Protein AF-A0A2M8NFB1-F1 (afdb_monomer)

Foldseek 3Di:
DFACQDLQRRGGPDDDDDDDLLVVLCVQLVVVVVPDDPPFALEKEKEKAFQAAEDQVSQVVSVVNNVVVSVVVSHHYDPYYYYHDDHSHNDGDIHMDIGGDDPVNVVVVPDADDDPRDGDDD

Mean predicted aligned error: 3.1 Å

pLDDT: mean 95.35, std 5.23, range [56.84, 98.81]

Secondary structure (DSSP, 8-state):
-EES--TT-PPPSEE-PPPPHHHHHHHHHHHHHHT--TT--SEEEEEEEE-BSS-HHHHHHHHHHHHHHHHHTT-EE-S-EEE-SS--TTB--EEEEEEE--HHHHHHHTS--EETTEE---

Structure (mmCIF, N/CA/C/O backbone):
data_AF-A0A2M8NFB1-F1
#
_entry.id   AF-A0A2M8NFB1-F1
#
loop_
_atom_site.group_PDB
_atom_site.id
_atom_site.type_symbol
_atom_site.label_atom_id
_atom_site.label_alt_id
_atom_site.label_comp_id
_atom_site.label_asym_id
_atom_site.label_entity_id
_atom_site.label_seq_id
_atom_site.pdbx_PDB_ins_code
_atom_site.Cartn_x
_atom_site.Cartn_y
_atom_site.Cartn_z
_atom_site.occupancy
_atom_site.B_iso_or_equiv
_atom_site.auth_seq_id
_atom_site.auth_comp_id
_atom_site.auth_asym_id
_atom_site.auth_atom_id
_atom_site.pdbx_PDB_model_num
ATOM 1 N N . MET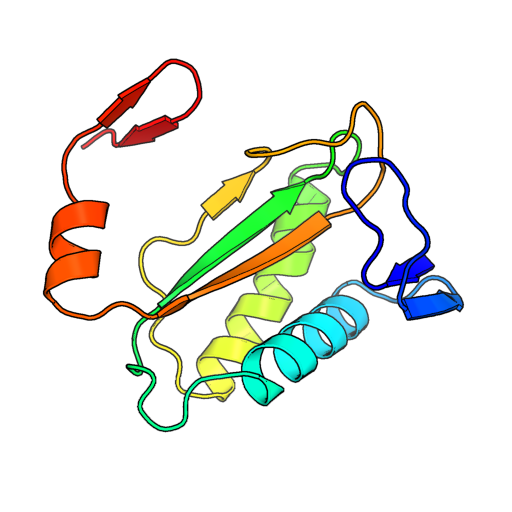 A 1 1 ? -6.140 9.610 14.374 1.00 91.25 1 MET A N 1
ATOM 2 C CA . MET A 1 1 ? -5.638 9.335 13.014 1.00 91.25 1 MET A CA 1
ATOM 3 C C . MET A 1 1 ? -6.459 10.115 11.998 1.00 91.25 1 MET A C 1
ATOM 5 O O . MET A 1 1 ? -7.574 10.515 12.316 1.00 91.25 1 MET A O 1
ATOM 9 N N . GLU A 1 2 ? -5.930 10.314 10.796 1.00 93.62 2 GLU A N 1
ATOM 10 C CA . GLU A 1 2 ? -6.622 11.010 9.707 1.00 93.62 2 GLU A CA 1
ATOM 11 C C . GLU A 1 2 ? -6.605 10.124 8.456 1.00 93.62 2 GLU A C 1
ATOM 13 O O . GLU A 1 2 ? -5.553 9.625 8.057 1.00 93.62 2 GLU A O 1
ATOM 18 N N . LEU A 1 3 ? -7.784 9.852 7.896 1.00 93.62 3 LEU A N 1
ATOM 19 C CA . LEU A 1 3 ? -7.980 8.953 6.762 1.00 93.62 3 LEU A CA 1
ATOM 20 C C . LEU A 1 3 ? -8.049 9.752 5.463 1.00 93.62 3 LEU A C 1
ATOM 22 O O . LEU A 1 3 ? -8.808 10.713 5.361 1.00 93.62 3 LEU A O 1
ATOM 26 N N . GLY A 1 4 ? -7.323 9.301 4.440 1.00 91.38 4 GLY A N 1
ATOM 27 C CA . GLY A 1 4 ? -7.352 9.929 3.116 1.00 91.38 4 GLY A CA 1
ATOM 28 C C . GLY A 1 4 ? -6.624 11.271 3.055 1.00 91.38 4 GLY A C 1
ATOM 29 O O . GLY A 1 4 ? -6.934 12.077 2.186 1.00 91.38 4 GLY A O 1
ATOM 30 N N . MET A 1 5 ? -5.693 11.515 3.982 1.00 92.50 5 MET A N 1
ATOM 31 C CA . MET A 1 5 ? -4.803 12.676 3.952 1.00 92.50 5 MET A CA 1
ATOM 32 C C . MET A 1 5 ? -3.954 12.665 2.674 1.00 92.50 5 MET A C 1
ATOM 34 O O . MET A 1 5 ? -3.450 11.614 2.264 1.00 92.50 5 MET A O 1
ATOM 38 N N . GLY A 1 6 ? -3.790 13.834 2.055 1.00 88.94 6 GLY A N 1
ATOM 39 C CA . GLY A 1 6 ? -2.932 13.999 0.884 1.00 88.94 6 GLY A CA 1
ATOM 40 C C . GLY A 1 6 ? -1.438 13.995 1.232 1.00 88.94 6 GLY A C 1
ATOM 41 O O . GLY A 1 6 ? -1.033 14.206 2.377 1.00 88.94 6 GLY A O 1
ATOM 42 N N . ILE A 1 7 ? -0.590 13.761 0.226 1.00 89.62 7 ILE A N 1
ATOM 43 C CA . ILE A 1 7 ? 0.870 13.652 0.404 1.00 89.62 7 ILE A CA 1
ATOM 44 C C . ILE A 1 7 ? 1.546 14.990 0.757 1.00 89.62 7 ILE A C 1
ATOM 46 O O . ILE A 1 7 ? 2.714 14.998 1.125 1.00 89.62 7 ILE A O 1
ATOM 50 N N . HIS A 1 8 ? 0.845 16.123 0.674 1.00 90.75 8 HIS A N 1
ATOM 51 C CA . HIS A 1 8 ? 1.343 17.419 1.144 1.00 90.75 8 HIS A CA 1
ATOM 52 C C . HIS A 1 8 ? 0.667 17.867 2.447 1.00 90.75 8 HIS A C 1
ATOM 54 O O . HIS A 1 8 ? 0.778 19.032 2.832 1.0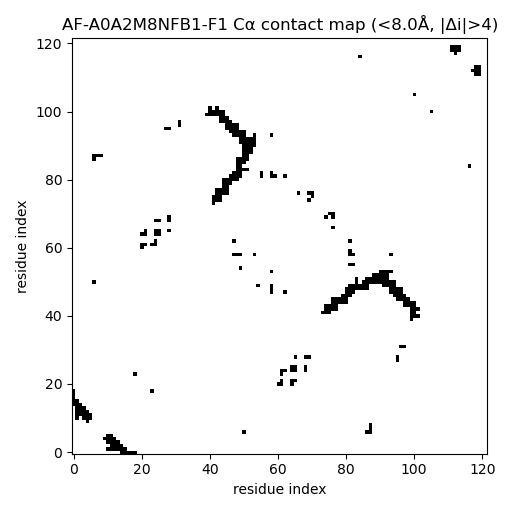0 90.75 8 HIS A O 1
ATOM 60 N N . GLY A 1 9 ? -0.027 16.955 3.137 1.00 79.62 9 GLY A N 1
ATOM 61 C CA . GLY A 1 9 ? -0.776 17.258 4.354 1.00 79.62 9 GLY A CA 1
ATOM 62 C C . GLY A 1 9 ? -2.124 17.923 4.083 1.00 79.62 9 GLY A C 1
ATOM 63 O O . GLY A 1 9 ? -2.651 18.616 4.953 1.00 79.62 9 GLY A O 1
ATOM 64 N N . GLU A 1 10 ? -2.681 17.752 2.880 1.00 90.62 10 GLU A N 1
ATOM 65 C CA . GLU A 1 10 ? -4.061 18.136 2.605 1.00 90.62 10 GLU A CA 1
ATOM 66 C C . GLU A 1 10 ? -5.016 17.372 3.540 1.00 90.62 10 GLU A C 1
ATOM 68 O O . GLU A 1 10 ? -4.792 16.177 3.770 1.00 90.62 10 GLU A O 1
ATOM 73 N N . PRO A 1 11 ? -6.080 18.020 4.054 1.00 89.50 11 PRO A N 1
ATOM 74 C CA . PRO A 1 11 ? -7.005 17.382 4.981 1.00 89.50 11 PRO A CA 1
ATOM 75 C C . PRO A 1 11 ? -7.577 16.080 4.429 1.00 89.50 11 PRO A C 1
ATOM 77 O O . PRO A 1 11 ? -7.975 16.001 3.264 1.00 89.50 11 PRO A O 1
ATOM 80 N N . GLY A 1 12 ? -7.645 15.077 5.295 1.00 90.75 12 GLY A N 1
ATOM 81 C CA . GLY A 1 12 ? -8.305 13.819 5.012 1.00 90.75 12 GLY A CA 1
ATOM 82 C C . GLY A 1 12 ? -9.822 13.953 4.921 1.00 90.75 12 GLY A C 1
ATOM 83 O O . GLY A 1 12 ? -10.424 14.981 5.232 1.00 90.75 12 GLY A O 1
ATOM 84 N N . ILE A 1 13 ? -10.460 12.861 4.514 1.00 92.69 13 ILE A N 1
ATOM 85 C CA . ILE A 1 13 ? -11.922 12.760 4.437 1.00 92.69 13 ILE A CA 1
ATOM 86 C C . ILE A 1 13 ? -12.562 12.488 5.803 1.00 92.69 13 ILE A C 1
ATOM 88 O O . ILE A 1 13 ? -13.762 12.692 5.971 1.00 92.69 13 ILE A O 1
ATOM 92 N N . GLU A 1 14 ? -11.776 12.007 6.770 1.00 92.50 14 GLU A N 1
ATOM 93 C CA . GLU A 1 14 ? -12.249 11.643 8.103 1.00 92.50 14 GLU A CA 1
ATOM 94 C C . GLU A 1 14 ? -11.121 11.758 9.137 1.00 92.50 14 GLU A C 1
ATOM 96 O O . GLU A 1 14 ? -9.982 11.358 8.888 1.00 92.50 14 GLU A O 1
ATOM 101 N N . THR A 1 15 ? -11.448 12.268 10.325 1.00 93.56 15 THR A N 1
ATOM 102 C CA . THR A 1 15 ? -10.565 12.282 11.498 1.00 93.56 15 THR A CA 1
ATOM 103 C C . THR A 1 15 ? -11.193 11.438 12.600 1.00 93.56 15 THR A C 1
ATOM 105 O O . THR A 1 15 ? -12.382 11.575 12.882 1.00 93.56 15 THR A O 1
ATOM 108 N N . GLY A 1 16 ? -10.395 10.600 13.259 1.00 91.62 16 GLY A N 1
ATOM 109 C CA . GLY A 1 16 ? -10.867 9.734 14.339 1.00 91.62 16 GLY A CA 1
ATOM 110 C C . GLY A 1 16 ? -9.785 9.396 15.357 1.00 91.62 16 GLY A C 1
ATOM 111 O O . GLY A 1 16 ? -8.641 9.849 15.252 1.00 91.62 16 GLY A O 1
ATOM 112 N N . ASP A 1 17 ? -10.139 8.576 16.342 1.00 95.06 17 ASP A N 1
ATOM 113 C CA . ASP A 1 17 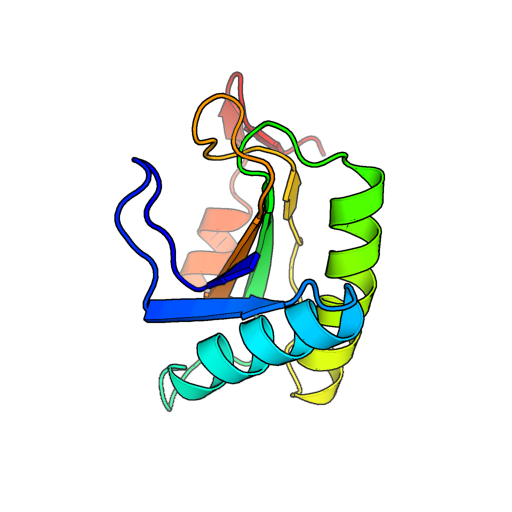? -9.197 8.059 17.336 1.00 95.06 17 ASP A CA 1
ATOM 114 C C . ASP A 1 17 ? -8.158 7.120 16.703 1.00 95.06 17 ASP A C 1
ATOM 116 O O . ASP A 1 17 ? -8.251 6.734 15.536 1.00 95.06 17 ASP A O 1
ATOM 120 N N . MET A 1 18 ? -7.105 6.783 17.450 1.00 93.62 18 MET A N 1
ATOM 121 C CA . MET A 1 18 ? -6.127 5.804 16.979 1.00 93.62 18 MET A CA 1
ATOM 122 C C . MET A 1 18 ? -6.755 4.407 16.965 1.00 93.62 18 MET A C 1
ATOM 124 O O . MET A 1 18 ? -7.200 3.920 18.001 1.00 93.62 18 MET A O 1
ATOM 128 N N . ALA A 1 19 ? -6.751 3.762 15.802 1.00 94.81 19 ALA A N 1
ATOM 129 C CA . ALA A 1 19 ? -7.253 2.406 15.625 1.00 94.81 19 ALA A CA 1
ATOM 130 C C . ALA A 1 19 ? -6.111 1.375 15.628 1.00 94.81 19 ALA A C 1
ATOM 132 O O . ALA A 1 19 ? -4.942 1.701 15.409 1.00 94.81 19 ALA A O 1
ATOM 133 N N . SER A 1 20 ? -6.443 0.109 15.866 1.00 97.81 20 SER A N 1
ATOM 134 C CA . SER A 1 20 ? -5.497 -0.996 15.707 1.00 97.81 20 SER A CA 1
ATOM 135 C C . SER A 1 20 ? -5.130 -1.215 14.235 1.00 97.81 20 SER A C 1
ATOM 137 O O . SER A 1 20 ? -5.889 -0.875 13.326 1.00 97.81 20 SER A O 1
ATOM 139 N N . ALA A 1 21 ? -3.990 -1.863 13.975 1.00 97.06 21 ALA A N 1
ATOM 140 C CA . ALA A 1 21 ? -3.576 -2.199 12.610 1.00 97.06 21 ALA A CA 1
ATOM 141 C C . ALA A 1 21 ? -4.633 -3.029 11.853 1.00 97.06 21 ALA A C 1
ATOM 143 O O . ALA A 1 21 ? -4.833 -2.823 10.660 1.00 97.06 21 ALA A O 1
ATOM 144 N N . SER A 1 22 ? -5.347 -3.928 12.539 1.00 98.25 22 SER A N 1
ATOM 145 C CA . SER A 1 22 ? -6.416 -4.738 11.939 1.00 98.25 22 SER A CA 1
ATOM 146 C C . SER A 1 22 ? -7.633 -3.901 11.536 1.00 98.25 22 SER A C 1
ATOM 148 O O . SER A 1 22 ? -8.217 -4.132 10.479 1.00 98.25 22 SER A O 1
ATOM 150 N N . GLU A 1 23 ? -8.015 -2.925 12.362 1.00 98.12 23 GLU A N 1
ATOM 151 C CA . GLU A 1 23 ? -9.117 -2.001 12.066 1.00 98.12 23 GLU A CA 1
ATOM 152 C C . GLU A 1 23 ? -8.749 -1.060 10.916 1.00 98.12 23 GLU A C 1
ATOM 154 O O . GLU A 1 23 ? -9.551 -0.873 10.002 1.00 98.12 23 GLU A O 1
ATOM 159 N N . ILE A 1 24 ? -7.513 -0.547 10.902 1.00 97.69 24 ILE A N 1
ATOM 160 C CA . ILE A 1 24 ? -6.987 0.263 9.795 1.00 97.69 24 ILE A CA 1
ATOM 161 C C . ILE A 1 24 ? -6.954 -0.559 8.504 1.00 97.69 24 ILE A C 1
ATOM 163 O O . ILE A 1 24 ? -7.428 -0.092 7.472 1.00 97.69 24 ILE A O 1
ATOM 167 N N . ALA A 1 25 ? -6.459 -1.800 8.545 1.00 98.50 25 ALA A N 1
ATOM 168 C CA . ALA A 1 25 ? -6.450 -2.686 7.383 1.00 98.50 25 ALA A CA 1
ATOM 169 C C . ALA A 1 25 ? -7.859 -2.912 6.831 1.00 98.50 25 ALA A C 1
ATOM 171 O O . ALA A 1 25 ? -8.058 -2.819 5.623 1.00 98.50 25 ALA A O 1
ATOM 172 N N . LYS A 1 26 ? -8.838 -3.170 7.708 1.00 98.38 26 LYS A N 1
ATOM 173 C CA . LYS A 1 26 ? -10.237 -3.330 7.305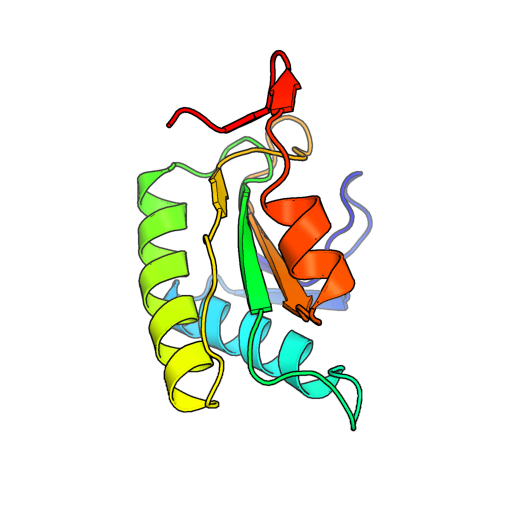 1.00 98.38 26 LYS A CA 1
ATOM 174 C C . LYS A 1 26 ? -10.771 -2.072 6.629 1.00 98.38 26 LYS A C 1
ATOM 176 O O . LYS A 1 26 ? -11.331 -2.171 5.545 1.00 98.38 26 LYS A O 1
ATOM 181 N N . LEU A 1 27 ? -10.557 -0.910 7.239 1.00 97.00 27 LEU A N 1
ATOM 182 C CA . LEU A 1 27 ? -10.989 0.374 6.696 1.00 97.00 27 LEU A CA 1
ATOM 183 C C . LEU A 1 27 ? -10.404 0.631 5.298 1.00 97.00 27 LEU A C 1
ATOM 185 O O . LEU A 1 27 ? -11.139 0.998 4.384 1.00 97.00 27 LEU A O 1
ATOM 189 N N . LEU A 1 28 ? -9.099 0.404 5.123 1.00 97.56 28 LEU A N 1
ATOM 190 C CA . LEU A 1 28 ? -8.412 0.596 3.845 1.00 97.56 28 LEU A CA 1
ATOM 191 C C . LEU A 1 28 ? -8.891 -0.400 2.780 1.00 97.56 28 LEU A C 1
ATOM 193 O O . LEU A 1 28 ? -9.214 0.009 1.666 1.00 97.56 28 LEU A O 1
ATOM 197 N N . VAL A 1 29 ? -8.965 -1.692 3.114 1.00 98.44 29 VAL A N 1
ATOM 198 C CA . VAL A 1 29 ? -9.383 -2.741 2.171 1.00 98.44 29 VAL A CA 1
ATOM 199 C C . VAL A 1 29 ? -10.840 -2.560 1.759 1.00 98.44 29 VAL A C 1
ATOM 201 O O . VAL A 1 29 ? -11.127 -2.597 0.566 1.00 98.44 29 VAL A O 1
ATOM 204 N N . ASP A 1 30 ? -11.750 -2.306 2.704 1.00 97.88 30 ASP A N 1
ATOM 205 C CA . ASP A 1 30 ? -13.167 -2.089 2.398 1.00 97.88 30 ASP A CA 1
ATOM 206 C C . ASP A 1 30 ? -13.344 -0.911 1.423 1.00 97.88 30 ASP A C 1
ATOM 208 O O . ASP A 1 30 ? -14.097 -1.020 0.457 1.00 97.88 30 ASP A O 1
ATOM 212 N N . LYS A 1 31 ? -12.626 0.202 1.640 1.00 96.25 31 LYS A N 1
ATOM 213 C CA . LYS A 1 31 ? -12.689 1.380 0.761 1.00 96.25 31 LYS A CA 1
ATOM 214 C C . LYS A 1 31 ? -12.165 1.084 -0.639 1.00 96.25 31 LYS A C 1
ATOM 216 O O .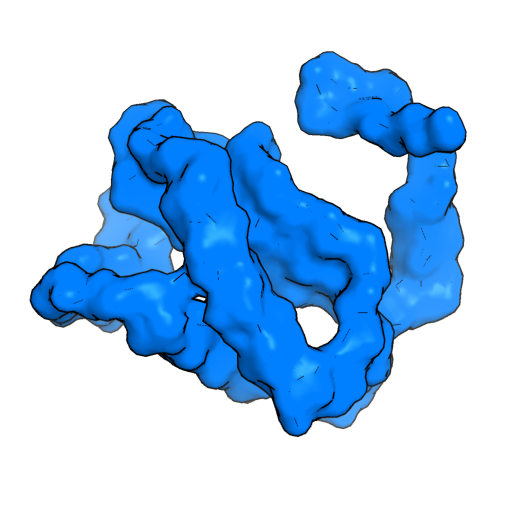 LYS A 1 31 ? -12.867 1.368 -1.605 1.00 96.25 31 LYS A O 1
ATOM 221 N N . VAL A 1 32 ? -10.981 0.483 -0.753 1.00 96.25 32 VAL A N 1
ATOM 222 C CA . VAL A 1 32 ? -10.383 0.165 -2.059 1.00 96.25 32 VAL A CA 1
ATOM 223 C C . VAL A 1 32 ? -11.235 -0.839 -2.836 1.00 96.25 32 VAL A C 1
ATOM 225 O O . VAL A 1 32 ? -11.465 -0.649 -4.025 1.00 96.25 32 VAL A O 1
ATOM 228 N N . LEU A 1 33 ? -11.755 -1.880 -2.179 1.00 96.88 33 LEU A N 1
ATOM 229 C CA . LEU A 1 33 ? -12.610 -2.866 -2.844 1.00 96.88 33 LEU A CA 1
ATOM 230 C C . LEU A 1 33 ? -13.982 -2.295 -3.223 1.00 96.88 33 LEU A C 1
ATOM 232 O O . LEU A 1 33 ? -14.553 -2.719 -4.222 1.00 96.88 33 LEU A O 1
ATOM 236 N N . SER A 1 34 ? -14.508 -1.328 -2.463 1.00 96.62 34 SER A N 1
ATOM 237 C CA . SER A 1 34 ? -15.772 -0.664 -2.813 1.00 96.62 34 SER A CA 1
ATOM 238 C C . SER A 1 34 ? -15.689 0.199 -4.076 1.00 96.62 34 SER A C 1
ATOM 240 O O . SER A 1 34 ? -16.719 0.449 -4.695 1.00 96.62 34 SER A O 1
ATOM 242 N N . ASP A 1 35 ? -14.480 0.621 -4.457 1.00 95.44 35 ASP A N 1
ATOM 243 C CA . ASP A 1 35 ? -14.190 1.417 -5.658 1.00 95.44 35 ASP A CA 1
ATOM 244 C C . ASP A 1 35 ? -13.596 0.564 -6.799 1.00 95.44 35 ASP A C 1
ATOM 246 O O . ASP A 1 35 ? -13.141 1.079 -7.818 1.00 95.44 35 ASP A O 1
ATOM 250 N N . ALA A 1 36 ? -13.570 -0.764 -6.637 1.00 95.69 36 ALA A N 1
ATOM 251 C CA . ALA A 1 36 ? -13.026 -1.660 -7.647 1.00 95.69 36 ALA A CA 1
ATOM 252 C C . ALA A 1 36 ? -13.875 -1.631 -8.938 1.00 95.69 36 ALA A C 1
ATOM 254 O O . ALA A 1 36 ? -15.109 -1.665 -8.863 1.00 95.69 36 ALA A O 1
ATOM 255 N N . PRO A 1 37 ? -13.245 -1.640 -10.130 1.00 93.25 37 PRO A N 1
ATOM 256 C CA . PRO A 1 37 ? -13.957 -1.841 -11.387 1.00 93.25 37 PRO A CA 1
ATOM 257 C C . PRO A 1 37 ? -14.770 -3.139 -11.369 1.00 93.25 37 PRO A C 1
ATOM 259 O O . PRO A 1 37 ? -14.327 -4.158 -10.839 1.00 93.25 37 PRO A O 1
ATOM 262 N N . SER A 1 38 ? -15.951 -3.130 -11.990 1.00 92.25 38 SER A N 1
ATOM 263 C CA . SER A 1 38 ? -16.833 -4.308 -12.030 1.00 92.25 38 SER A CA 1
ATOM 264 C C . SER A 1 38 ? -16.222 -5.516 -12.748 1.00 92.25 38 SER A C 1
ATOM 266 O O . SER A 1 38 ? -16.650 -6.645 -12.529 1.00 92.25 38 SER A O 1
ATOM 268 N N . ASP A 1 39 ? -15.257 -5.268 -13.629 1.00 93.69 39 ASP A N 1
ATOM 269 C CA . ASP A 1 39 ? -14.521 -6.237 -14.439 1.00 93.69 39 ASP A CA 1
ATOM 270 C C . ASP A 1 39 ? -13.066 -6.416 -13.974 1.00 93.69 39 ASP A C 1
ATOM 272 O O . ASP A 1 39 ? -12.244 -6.959 -14.712 1.00 93.69 39 ASP A O 1
ATOM 276 N N . ALA A 1 40 ? -12.742 -5.981 -12.751 1.00 93.81 40 ALA A N 1
ATOM 277 C CA . ALA A 1 40 ? -11.407 -6.125 -12.190 1.00 93.81 40 ALA A CA 1
ATOM 278 C C . ALA A 1 40 ? -10.939 -7.599 -12.202 1.00 93.81 40 ALA A C 1
ATOM 280 O O . ALA A 1 40 ? -11.652 -8.481 -11.706 1.00 93.81 40 ALA A O 1
ATOM 281 N N . PRO A 1 41 ? -9.734 -7.890 -12.731 1.00 95.38 41 PRO A N 1
ATOM 282 C CA . PRO A 1 41 ? -9.104 -9.198 -12.600 1.00 95.38 41 PRO A CA 1
ATOM 283 C C . PRO A 1 41 ? -9.015 -9.662 -11.143 1.00 95.38 41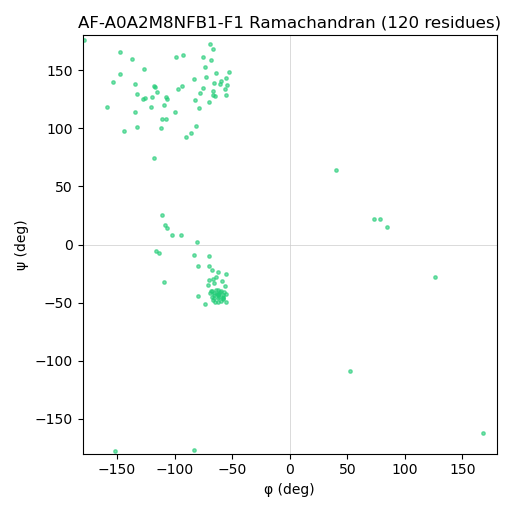 PRO A C 1
ATOM 285 O O . PRO A 1 41 ? -8.800 -8.868 -10.233 1.00 95.38 41 PRO A O 1
ATOM 288 N N . SER A 1 42 ? -9.078 -10.975 -10.914 1.00 95.38 42 SER A N 1
ATOM 289 C CA . SER A 1 42 ? -8.891 -11.531 -9.567 1.00 95.38 42 SER A CA 1
ATOM 290 C C . SER A 1 42 ? -7.448 -11.420 -9.068 1.00 95.38 42 SER A C 1
ATOM 292 O O . SER A 1 42 ? -7.213 -11.552 -7.873 1.00 95.38 42 SER A O 1
ATOM 294 N N . ARG A 1 43 ? -6.472 -11.210 -9.961 1.00 98.00 43 ARG A N 1
ATOM 295 C CA . ARG A 1 43 ? -5.059 -11.033 -9.608 1.00 98.00 43 ARG A CA 1
ATOM 296 C C . ARG A 1 43 ? -4.726 -9.553 -9.452 1.00 98.00 43 ARG A C 1
ATOM 298 O O . ARG A 1 43 ? -5.095 -8.746 -10.301 1.00 98.00 43 ARG A O 1
ATOM 305 N N . ALA A 1 44 ? -3.980 -9.203 -8.407 1.00 98.25 44 ALA A N 1
ATOM 306 C CA . ALA A 1 44 ? -3.538 -7.831 -8.176 1.00 98.25 44 ALA A CA 1
ATOM 307 C C . ALA A 1 44 ? -2.169 -7.760 -7.491 1.00 98.25 44 ALA A C 1
ATOM 309 O O . ALA A 1 44 ? -1.867 -8.583 -6.627 1.00 98.25 44 ALA A O 1
ATOM 310 N N . SER A 1 45 ? -1.371 -6.738 -7.816 1.00 97.88 45 SER A N 1
ATOM 311 C CA . SER A 1 45 ? -0.262 -6.325 -6.948 1.00 97.88 45 SER A CA 1
ATOM 312 C C . SER A 1 45 ? -0.769 -5.409 -5.845 1.00 97.88 45 SER A C 1
ATOM 314 O O . SER A 1 45 ? -1.663 -4.587 -6.051 1.00 97.88 45 SER A O 1
ATOM 316 N N . VAL A 1 46 ? -0.199 -5.572 -4.655 1.00 98.31 46 VAL A N 1
ATOM 317 C CA . VAL A 1 46 ? -0.607 -4.864 -3.443 1.00 98.31 46 VAL A CA 1
ATOM 318 C C . VAL A 1 46 ? 0.607 -4.174 -2.853 1.00 98.31 46 VAL A C 1
ATOM 320 O O . VAL A 1 46 ? 1.610 -4.829 -2.571 1.00 98.31 46 VAL A O 1
ATOM 323 N N . MET A 1 47 ? 0.501 -2.869 -2.622 1.00 98.50 47 MET A N 1
ATOM 324 C CA . MET A 1 47 ? 1.569 -2.073 -2.033 1.00 98.50 47 MET A CA 1
ATOM 325 C C . MET A 1 47 ? 1.119 -1.428 -0.724 1.00 98.50 47 MET A C 1
ATOM 327 O O . MET A 1 47 ? 0.109 -0.725 -0.689 1.00 98.50 47 MET A O 1
ATOM 331 N N . ILE A 1 48 ? 1.902 -1.641 0.332 1.00 98.62 48 ILE A N 1
ATOM 332 C CA . ILE A 1 48 ? 1.889 -0.825 1.545 1.00 98.62 48 ILE A CA 1
ATOM 333 C C . ILE A 1 48 ? 3.059 0.146 1.458 1.00 98.62 48 ILE A C 1
ATOM 335 O O . ILE A 1 48 ? 4.220 -0.266 1.464 1.00 98.62 48 ILE A O 1
ATOM 339 N N . ASN A 1 49 ? 2.736 1.430 1.367 1.00 98.19 49 ASN A N 1
ATOM 340 C CA . ASN A 1 49 ? 3.712 2.502 1.264 1.00 98.19 49 ASN A CA 1
ATOM 341 C C . ASN A 1 49 ? 3.749 3.324 2.558 1.00 98.19 49 ASN A C 1
ATOM 343 O O . ASN A 1 49 ? 2.739 3.916 2.932 1.00 98.19 49 ASN A O 1
ATOM 347 N N . GLY A 1 50 ? 4.898 3.388 3.223 1.00 97.94 50 GLY A N 1
ATOM 348 C CA . GLY A 1 50 ? 5.138 4.283 4.352 1.00 97.94 50 GLY A CA 1
ATOM 349 C C . GLY A 1 50 ? 5.280 5.738 3.908 1.00 97.94 50 GLY A C 1
ATOM 350 O O . GLY A 1 50 ? 5.844 6.029 2.856 1.00 97.94 50 GLY A O 1
ATOM 351 N N . LEU A 1 51 ? 4.784 6.669 4.727 1.00 97.44 51 LEU A N 1
ATOM 352 C CA . LEU A 1 51 ? 4.821 8.109 4.440 1.00 97.44 51 LEU A CA 1
ATOM 353 C C . LEU A 1 51 ? 6.039 8.825 5.059 1.00 97.44 51 LEU A C 1
ATOM 355 O O . LEU A 1 51 ? 6.137 10.047 4.960 1.00 97.44 51 LEU A O 1
ATOM 359 N N . GLY A 1 52 ? 6.993 8.071 5.619 1.00 96.94 52 GLY A N 1
ATOM 360 C CA . GLY A 1 52 ? 8.337 8.540 5.981 1.00 96.94 52 GLY A CA 1
ATOM 361 C C . GLY A 1 52 ? 8.768 8.291 7.430 1.00 96.94 52 GLY A C 1
ATOM 362 O O . GLY A 1 52 ? 9.959 8.175 7.702 1.00 96.94 52 GLY A O 1
ATOM 363 N N . ALA A 1 53 ? 7.836 8.215 8.389 1.00 97.50 53 ALA A N 1
ATOM 364 C CA . ALA A 1 53 ? 8.177 7.969 9.802 1.00 97.50 53 ALA A CA 1
ATOM 365 C C . ALA A 1 53 ? 7.641 6.647 10.379 1.00 97.50 53 ALA A C 1
ATOM 367 O O . ALA A 1 53 ? 7.980 6.304 11.515 1.00 97.50 53 ALA A O 1
ATOM 368 N N . THR A 1 54 ? 6.843 5.895 9.618 1.00 97.62 54 THR A N 1
ATOM 369 C CA . THR A 1 54 ? 6.306 4.585 10.024 1.00 97.62 54 THR A CA 1
ATOM 370 C C . THR A 1 54 ? 7.366 3.496 9.889 1.00 97.62 54 THR A C 1
ATOM 372 O O . THR A 1 54 ? 8.009 3.384 8.848 1.00 97.62 54 THR A O 1
ATOM 375 N N . LYS A 1 55 ? 7.564 2.676 10.929 1.00 97.50 55 LYS A N 1
ATOM 376 C CA . LYS A 1 55 ? 8.593 1.627 10.903 1.00 97.50 55 LYS A CA 1
ATOM 377 C C . LYS A 1 55 ? 8.197 0.449 10.018 1.00 97.50 55 LYS A C 1
ATOM 379 O O . LYS A 1 55 ? 7.017 0.134 9.862 1.00 97.50 55 LYS A O 1
ATOM 384 N N . TYR A 1 56 ? 9.201 -0.240 9.474 1.00 95.88 56 TYR A N 1
ATOM 385 C CA . TYR A 1 56 ? 8.998 -1.419 8.629 1.00 95.88 56 TYR A CA 1
ATOM 386 C C . TYR A 1 56 ? 8.169 -2.490 9.342 1.00 95.88 56 TYR A C 1
ATOM 388 O O . TYR A 1 56 ? 7.242 -3.042 8.756 1.00 95.88 56 TYR A O 1
ATOM 396 N N . GLU A 1 57 ? 8.437 -2.737 10.622 1.00 97.81 57 GLU A N 1
ATOM 397 C CA . GLU A 1 57 ? 7.710 -3.702 11.443 1.00 97.81 57 GLU A CA 1
ATOM 398 C C . GLU A 1 57 ? 6.217 -3.358 11.541 1.00 97.81 57 GLU A C 1
ATOM 400 O O . GLU A 1 57 ? 5.373 -4.247 11.435 1.00 97.81 57 GLU A O 1
ATOM 405 N N . GLU A 1 58 ? 5.875 -2.073 11.671 1.00 98.19 58 GLU A N 1
ATOM 406 C CA . GLU A 1 58 ? 4.485 -1.605 11.693 1.00 98.19 58 GLU A CA 1
ATOM 407 C C . GLU A 1 58 ? 3.801 -1.837 10.340 1.00 98.19 58 GLU A C 1
ATOM 409 O O . GLU A 1 58 ? 2.674 -2.338 10.290 1.00 98.19 58 GLU A O 1
ATOM 414 N N . MET A 1 59 ? 4.500 -1.545 9.237 1.00 98.44 59 MET A N 1
ATOM 415 C CA . MET A 1 59 ? 3.989 -1.795 7.886 1.00 98.44 59 MET A CA 1
ATOM 416 C C . MET A 1 59 ? 3.750 -3.286 7.629 1.00 98.44 59 MET A C 1
ATOM 418 O O . MET A 1 59 ? 2.734 -3.645 7.037 1.00 98.44 59 MET A O 1
ATOM 422 N N . PHE A 1 60 ? 4.628 -4.171 8.110 1.00 98.31 60 PHE A N 1
ATOM 423 C CA . PHE A 1 60 ? 4.435 -5.619 7.986 1.00 98.31 60 PHE A CA 1
ATOM 424 C C . PHE A 1 60 ? 3.301 -6.150 8.874 1.00 98.31 60 PHE A C 1
ATOM 426 O O . PHE A 1 60 ? 2.563 -7.041 8.445 1.00 98.31 60 PHE A O 1
ATOM 433 N N . VAL A 1 61 ? 3.097 -5.589 10.073 1.00 98.44 61 VAL A N 1
ATOM 434 C CA . VAL A 1 61 ? 1.927 -5.902 10.915 1.00 98.44 61 VAL A CA 1
ATOM 435 C C . VAL A 1 61 ? 0.627 -5.512 10.204 1.00 98.44 61 VAL A C 1
ATOM 437 O O . VAL A 1 61 ? -0.318 -6.307 10.162 1.00 98.44 61 VAL A O 1
ATOM 440 N N . LEU A 1 62 ? 0.585 -4.323 9.597 1.00 98.62 62 LEU A N 1
ATOM 441 C CA . LEU A 1 62 ? -0.552 -3.882 8.792 1.00 98.62 62 LEU A CA 1
ATOM 442 C C . LEU A 1 62 ? -0.762 -4.792 7.574 1.00 98.62 62 LEU A C 1
ATOM 444 O O . LEU A 1 62 ? -1.873 -5.283 7.357 1.00 98.62 62 LEU A O 1
ATOM 448 N N . TYR A 1 63 ? 0.304 -5.069 6.815 1.00 98.75 63 TYR A N 1
ATOM 449 C CA . TYR A 1 63 ? 0.251 -5.929 5.635 1.00 98.75 63 TYR A CA 1
ATOM 450 C C . TYR A 1 63 ? -0.283 -7.324 5.968 1.00 98.75 63 TYR A C 1
ATOM 452 O O . TYR A 1 63 ? -1.114 -7.845 5.234 1.00 98.75 63 TYR A O 1
ATOM 460 N N . GLY A 1 64 ? 0.108 -7.913 7.103 1.00 98.56 64 GLY A N 1
ATOM 461 C CA . GLY A 1 64 ? -0.411 -9.214 7.532 1.00 98.56 64 GLY A CA 1
ATOM 462 C C . GLY A 1 64 ? -1.937 -9.242 7.700 1.00 98.56 64 GLY A C 1
ATOM 463 O O . GLY A 1 64 ? -2.566 -10.273 7.454 1.00 98.56 64 GLY A O 1
ATOM 464 N N . SER A 1 65 ? -2.546 -8.116 8.080 1.00 98.69 65 SER A N 1
ATOM 465 C CA . SER A 1 65 ? -4.006 -7.972 8.165 1.00 98.69 65 SER A CA 1
ATOM 466 C C . SER A 1 65 ? -4.632 -7.720 6.790 1.00 98.69 65 SER A C 1
ATOM 468 O O . SER A 1 65 ? -5.607 -8.381 6.436 1.00 98.69 65 SER A O 1
ATOM 470 N N . VAL A 1 66 ? -4.034 -6.836 5.984 1.00 98.81 66 VAL A N 1
ATOM 471 C CA . VAL A 1 66 ? -4.462 -6.553 4.600 1.00 98.81 66 VAL A CA 1
ATOM 472 C C . VAL A 1 66 ? -4.443 -7.820 3.741 1.00 98.81 66 VAL A C 1
ATOM 474 O O . VAL A 1 66 ? -5.422 -8.120 3.066 1.00 98.81 66 VAL A O 1
ATOM 477 N N . HIS A 1 67 ? -3.367 -8.603 3.817 1.00 98.75 67 HIS A N 1
ATOM 478 C CA . HIS A 1 67 ? -3.189 -9.856 3.089 1.00 98.75 67 HIS A CA 1
ATOM 479 C C . HIS A 1 67 ? -4.342 -10.833 3.347 1.00 98.75 67 HIS A C 1
ATOM 481 O O . HIS A 1 67 ? -4.950 -11.333 2.405 1.00 98.75 67 HIS A O 1
ATOM 487 N N . LYS A 1 68 ? -4.696 -11.053 4.621 1.00 98.69 68 LYS A N 1
ATOM 488 C CA . LYS A 1 68 ? -5.801 -11.947 5.004 1.00 98.69 68 LYS A CA 1
ATOM 489 C C . LYS A 1 68 ? -7.146 -11.466 4.466 1.00 98.69 68 LYS A C 1
ATOM 491 O O . LYS A 1 68 ? -7.939 -12.281 4.005 1.00 98.69 68 LYS A O 1
ATOM 496 N N . LEU A 1 69 ? -7.406 -10.161 4.538 1.00 98.75 69 LEU A N 1
ATOM 497 C CA . LEU A 1 69 ? -8.660 -9.571 4.068 1.00 98.75 69 LEU A CA 1
ATOM 498 C C . LEU A 1 69 ? -8.796 -9.668 2.544 1.00 98.75 69 LEU A C 1
ATOM 500 O O . LEU A 1 69 ? -9.843 -10.082 2.055 1.00 98.75 69 LEU A O 1
ATOM 504 N N . LEU A 1 70 ? -7.733 -9.356 1.799 1.00 98.50 70 LEU A N 1
ATOM 505 C CA . LEU A 1 70 ? -7.724 -9.456 0.338 1.00 98.50 70 LEU A CA 1
ATOM 506 C C . LEU A 1 70 ? -7.846 -10.911 -0.141 1.00 98.50 70 LEU A C 1
ATOM 508 O O . LEU A 1 70 ? -8.632 -11.187 -1.044 1.00 98.50 70 LEU A O 1
ATOM 512 N N . GLN A 1 71 ? -7.159 -11.860 0.503 1.00 98.44 71 GLN A N 1
ATOM 513 C CA . GLN A 1 71 ? -7.337 -13.286 0.204 1.00 98.44 71 GLN A CA 1
ATOM 514 C C . GLN A 1 71 ? -8.767 -13.763 0.482 1.00 98.44 71 GLN A C 1
ATOM 516 O O . GLN A 1 71 ? -9.339 -14.492 -0.325 1.00 98.44 71 GLN A O 1
ATOM 521 N N . ALA A 1 72 ? -9.368 -13.339 1.598 1.00 98.44 72 ALA A N 1
ATOM 522 C CA . ALA A 1 72 ? -10.757 -13.665 1.918 1.00 98.44 72 ALA A CA 1
ATOM 523 C C . ALA A 1 72 ? -11.753 -13.067 0.905 1.00 98.44 72 ALA A C 1
ATOM 525 O O . ALA A 1 72 ? -12.813 -13.647 0.682 1.00 98.44 72 ALA A O 1
ATOM 526 N N . ALA A 1 73 ? -11.397 -11.949 0.268 1.00 97.62 73 ALA A N 1
ATOM 527 C CA . ALA A 1 73 ? -12.144 -11.346 -0.834 1.00 97.62 73 ALA A CA 1
ATOM 528 C C . ALA A 1 73 ? -11.882 -12.012 -2.203 1.00 97.62 73 ALA A C 1
ATOM 530 O O . ALA A 1 73 ? -12.443 -11.578 -3.205 1.00 97.62 73 ALA A O 1
ATOM 531 N N . GLY A 1 74 ? -11.059 -13.067 -2.264 1.00 97.44 74 GLY A N 1
ATOM 532 C CA . GLY A 1 74 ? -10.770 -13.813 -3.493 1.00 97.44 74 GLY A CA 1
ATOM 533 C C . GLY A 1 74 ? -9.667 -13.212 -4.366 1.00 97.44 74 GLY A C 1
ATOM 534 O O . GLY A 1 74 ? -9.542 -13.608 -5.525 1.00 97.44 74 GLY A O 1
ATOM 535 N N . ILE A 1 75 ? -8.869 -12.280 -3.834 1.00 98.25 75 ILE A N 1
ATOM 536 C CA . ILE A 1 75 ? -7.774 -11.653 -4.578 1.00 98.25 75 ILE A CA 1
ATOM 537 C C . ILE A 1 75 ? -6.523 -12.541 -4.550 1.00 98.25 75 ILE A C 1
ATOM 539 O O . ILE A 1 75 ? -6.007 -12.881 -3.482 1.00 98.25 75 ILE A O 1
ATOM 543 N N . ASP A 1 76 ? -6.008 -12.875 -5.733 1.00 97.94 76 ASP A N 1
ATOM 544 C CA . ASP A 1 76 ? -4.704 -13.509 -5.935 1.00 97.94 76 ASP A CA 1
ATOM 545 C C . ASP A 1 76 ? -3.603 -12.440 -5.894 1.00 97.94 76 ASP A C 1
ATOM 547 O O . ASP A 1 76 ? -3.412 -11.668 -6.836 1.00 97.94 76 ASP A O 1
ATOM 551 N N . ILE A 1 77 ? -2.906 -12.353 -4.763 1.00 98.31 77 ILE A N 1
ATOM 552 C CA . ILE A 1 77 ? -1.910 -11.308 -4.515 1.00 98.31 77 ILE A CA 1
ATOM 553 C C . ILE A 1 77 ? -0.601 -11.657 -5.230 1.00 98.31 77 ILE A C 1
ATOM 555 O O . ILE A 1 77 ? 0.070 -12.631 -4.889 1.00 98.31 77 ILE A O 1
ATOM 559 N N . TYR A 1 78 ? -0.200 -10.806 -6.170 1.00 97.06 78 TYR A N 1
ATOM 560 C CA . TYR A 1 78 ? 1.002 -10.952 -6.981 1.00 97.06 78 TYR A CA 1
ATOM 561 C C . TYR A 1 78 ? 2.098 -9.970 -6.552 1.00 97.06 78 TYR A C 1
ATOM 563 O O . TYR A 1 78 ? 1.858 -8.770 -6.527 1.00 97.06 78 TYR A O 1
ATOM 571 N N . LYS A 1 79 ? 3.303 -10.467 -6.228 1.00 95.31 79 LYS A N 1
ATOM 572 C CA . LYS A 1 79 ? 4.507 -9.665 -5.897 1.00 95.31 79 LYS A CA 1
ATOM 573 C C . LYS A 1 79 ? 4.220 -8.415 -5.026 1.00 95.31 79 LYS A C 1
ATOM 575 O O . LYS A 1 79 ? 4.430 -7.288 -5.485 1.00 95.31 79 LYS A O 1
ATOM 580 N N . PRO A 1 80 ? 3.737 -8.598 -3.781 1.00 96.44 80 PRO A N 1
ATOM 581 C CA . PRO A 1 80 ? 3.398 -7.480 -2.909 1.00 96.44 80 PRO A CA 1
ATOM 582 C C . PRO A 1 80 ? 4.633 -6.645 -2.554 1.00 96.44 80 PRO A C 1
ATOM 584 O O . PRO A 1 80 ? 5.729 -7.179 -2.385 1.00 96.44 80 PRO A O 1
ATOM 587 N N . LEU A 1 81 ? 4.430 -5.342 -2.382 1.00 96.69 81 LEU A N 1
ATOM 588 C CA . LEU A 1 81 ? 5.466 -4.383 -2.012 1.00 96.69 81 LEU A CA 1
ATOM 589 C C . LEU A 1 81 ? 5.164 -3.788 -0.635 1.00 96.69 81 LEU A C 1
ATOM 591 O O . LEU A 1 81 ? 4.054 -3.336 -0.372 1.00 96.69 81 LEU A O 1
ATOM 595 N N . VAL A 1 82 ? 6.152 -3.774 0.255 1.00 98.06 82 VAL A N 1
ATOM 596 C CA . VAL A 1 82 ? 6.037 -3.156 1.583 1.00 98.06 82 VAL A CA 1
ATOM 597 C C . VAL A 1 82 ? 7.294 -2.335 1.822 1.00 98.06 82 VAL A C 1
ATOM 599 O O . VAL A 1 82 ? 8.387 -2.894 1.886 1.00 98.06 82 VAL A O 1
ATOM 602 N N . GLY A 1 83 ? 7.157 -1.014 1.915 1.00 97.31 83 GLY A N 1
ATOM 603 C CA . GLY A 1 83 ? 8.307 -0.120 2.021 1.00 97.31 83 GLY A CA 1
ATOM 604 C C . GLY A 1 83 ? 7.953 1.348 1.831 1.00 97.31 83 GLY A C 1
ATOM 605 O O . GLY A 1 83 ? 6.796 1.735 1.942 1.00 97.31 83 GLY A O 1
ATOM 606 N N . GLU A 1 84 ? 8.958 2.170 1.552 1.00 97.06 84 GLU A N 1
ATOM 607 C CA . GLU A 1 84 ? 8.817 3.612 1.338 1.00 97.06 84 GLU A CA 1
ATOM 608 C C . GLU A 1 84 ? 9.114 3.936 -0.130 1.00 97.06 84 GLU A C 1
ATOM 610 O O . GLU A 1 84 ? 10.269 3.994 -0.545 1.00 97.06 84 GLU A O 1
ATOM 615 N N . PHE A 1 85 ? 8.061 4.122 -0.925 1.00 95.75 85 PHE A N 1
ATOM 616 C CA . PHE A 1 85 ? 8.141 4.368 -2.370 1.00 95.75 85 PHE A CA 1
ATOM 617 C C . PHE A 1 85 ? 7.761 5.813 -2.732 1.00 95.75 85 PHE A C 1
ATOM 619 O O . PHE A 1 85 ? 8.322 6.392 -3.658 1.00 95.75 85 PHE A O 1
ATOM 626 N N . ALA A 1 86 ? 6.840 6.414 -1.974 1.00 96.12 86 ALA A N 1
ATOM 627 C CA . ALA A 1 86 ? 6.413 7.805 -2.076 1.00 96.12 86 ALA A CA 1
ATOM 628 C C . ALA A 1 86 ? 6.110 8.352 -0.669 1.00 96.12 86 ALA A C 1
ATOM 630 O O . ALA A 1 86 ? 5.035 8.117 -0.111 1.00 96.12 86 ALA A O 1
ATOM 631 N N . THR A 1 87 ? 7.072 9.057 -0.074 1.00 96.75 87 THR A N 1
ATOM 632 C CA . THR A 1 87 ? 6.965 9.591 1.292 1.00 96.75 87 THR A CA 1
ATOM 633 C C . THR A 1 87 ? 6.431 11.026 1.323 1.00 96.75 87 THR A C 1
ATOM 635 O O . THR A 1 87 ? 6.472 11.747 0.329 1.00 96.75 87 THR A O 1
ATOM 638 N N . SER A 1 88 ? 5.973 11.462 2.499 1.00 96.19 88 SER A N 1
ATOM 639 C CA . SER A 1 88 ? 5.669 12.858 2.822 1.00 96.19 88 SER A CA 1
ATOM 640 C C . SER A 1 88 ? 6.574 13.322 3.965 1.00 96.19 88 SER A C 1
ATOM 642 O O . SER A 1 88 ? 6.143 13.472 5.113 1.00 96.19 88 SER A O 1
ATOM 644 N N . LEU A 1 89 ? 7.849 13.557 3.651 1.00 94.81 89 LEU A N 1
ATOM 645 C CA . LEU A 1 89 ? 8.879 13.947 4.620 1.00 94.81 89 LEU A CA 1
ATOM 646 C C . LEU A 1 89 ? 8.930 12.980 5.819 1.00 94.81 89 LEU A C 1
ATOM 648 O O . LEU A 1 89 ? 9.382 11.852 5.676 1.00 94.81 89 LEU A O 1
ATOM 652 N N . ASN A 1 90 ? 8.490 13.425 6.997 1.00 94.19 90 ASN A N 1
ATOM 653 C CA . ASN A 1 90 ? 8.483 12.680 8.252 1.00 94.19 90 ASN A CA 1
ATOM 654 C C . ASN A 1 90 ? 7.060 12.316 8.716 1.00 94.19 90 ASN A C 1
ATOM 656 O O . ASN A 1 90 ? 6.828 12.173 9.919 1.00 94.19 90 ASN A O 1
ATOM 660 N N . MET A 1 91 ? 6.098 12.207 7.796 1.00 95.00 91 MET A N 1
ATOM 661 C CA . MET A 1 91 ? 4.727 11.840 8.141 1.00 95.00 91 MET A CA 1
ATOM 662 C C . MET A 1 91 ? 4.677 10.408 8.697 1.00 95.00 91 MET A C 1
ATOM 664 O O . MET A 1 91 ? 5.169 9.454 8.089 1.00 95.00 91 MET A O 1
ATOM 668 N N . ALA A 1 92 ? 4.061 10.256 9.871 1.00 95.50 92 ALA A N 1
ATOM 669 C CA . ALA A 1 92 ? 3.759 8.957 10.461 1.00 95.50 92 ALA A CA 1
ATOM 670 C C . ALA A 1 92 ? 2.419 8.461 9.906 1.00 95.50 92 ALA A C 1
ATOM 672 O O . ALA A 1 92 ? 1.352 8.848 10.379 1.00 95.50 92 ALA A O 1
ATOM 673 N N . GLY A 1 93 ? 2.485 7.631 8.872 1.00 95.69 93 GLY A N 1
ATOM 674 C CA . GLY A 1 93 ? 1.323 7.095 8.185 1.00 95.69 93 GLY A CA 1
ATOM 675 C C . GLY A 1 93 ? 1.721 6.144 7.064 1.00 95.69 93 GLY A C 1
ATOM 676 O O . GLY A 1 93 ? 2.900 5.952 6.762 1.00 9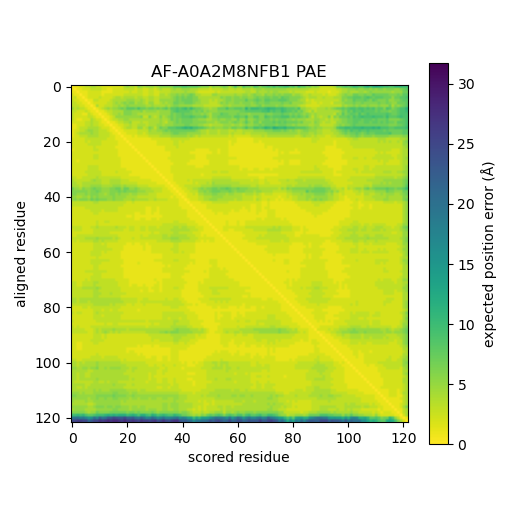5.69 93 GLY A O 1
ATOM 677 N N . CYS A 1 94 ? 0.717 5.548 6.436 1.00 97.44 94 CYS A N 1
ATOM 678 C CA . CYS A 1 94 ? 0.905 4.664 5.298 1.00 97.44 94 CYS A CA 1
ATOM 679 C C . CYS A 1 94 ? -0.273 4.767 4.329 1.00 97.44 94 CYS A C 1
ATOM 681 O O . CYS A 1 94 ? -1.337 5.282 4.676 1.00 97.44 94 CYS A O 1
ATOM 683 N N . SER A 1 95 ? -0.085 4.244 3.126 1.00 97.94 95 SER A N 1
ATOM 684 C CA . SER A 1 95 ? -1.130 4.075 2.125 1.00 97.94 95 SER A CA 1
ATOM 685 C C . SER A 1 95 ? -1.185 2.630 1.630 1.00 97.94 95 SER A C 1
ATOM 687 O O . SER A 1 95 ? -0.183 1.912 1.636 1.00 97.94 95 SER A O 1
ATOM 689 N N . LEU A 1 96 ? -2.382 2.209 1.215 1.00 98.50 96 LEU A N 1
ATOM 690 C CA . LEU A 1 96 ? -2.638 0.942 0.538 1.00 98.50 96 LEU A CA 1
ATOM 691 C C . LEU A 1 96 ? -2.928 1.235 -0.933 1.00 98.50 96 LEU A C 1
ATOM 693 O O . LEU A 1 96 ? -3.819 2.023 -1.237 1.00 98.50 96 LEU A O 1
ATOM 697 N N . THR A 1 97 ? -2.208 0.578 -1.835 1.00 98.44 97 THR A N 1
ATOM 698 C CA . THR A 1 97 ? -2.507 0.566 -3.273 1.00 98.44 97 THR A CA 1
ATOM 699 C C . THR A 1 97 ? -2.808 -0.861 -3.717 1.00 98.44 97 THR A C 1
ATOM 701 O O . THR A 1 97 ? -2.086 -1.786 -3.344 1.00 98.44 97 THR A O 1
ATOM 704 N N . VAL A 1 98 ? -3.853 -1.034 -4.528 1.00 98.12 98 VAL A N 1
ATOM 705 C CA . VAL A 1 98 ? -4.187 -2.293 -5.212 1.00 98.12 98 VAL A CA 1
ATOM 706 C C . VAL A 1 98 ? -4.182 -2.020 -6.711 1.00 98.12 98 VAL A C 1
ATOM 708 O O . VAL A 1 98 ? -4.937 -1.181 -7.194 1.00 98.12 98 VAL A O 1
ATOM 711 N N . SER A 1 99 ? -3.304 -2.706 -7.437 1.00 97.44 99 SER A N 1
ATOM 712 C CA . SER A 1 99 ? -3.180 -2.613 -8.890 1.00 97.44 99 SER A CA 1
ATOM 713 C C . SER A 1 99 ? -3.648 -3.924 -9.504 1.00 97.44 99 SER A C 1
ATOM 715 O O . SER A 1 99 ? -2.989 -4.954 -9.351 1.00 97.44 99 SER A O 1
ATOM 717 N N . TRP A 1 100 ? -4.814 -3.893 -10.146 1.00 97.50 100 TRP A N 1
ATOM 718 C CA . TRP A 1 100 ? -5.400 -5.048 -10.818 1.00 97.50 100 TRP A CA 1
ATOM 719 C C . TRP A 1 100 ? -4.552 -5.450 -12.023 1.00 97.50 100 TRP A C 1
ATOM 721 O O . TRP A 1 100 ? -4.227 -4.607 -12.855 1.00 97.50 100 TRP A O 1
ATOM 731 N N . MET A 1 101 ? -4.187 -6.726 -12.105 1.00 96.94 101 MET A N 1
ATOM 732 C CA . MET A 1 101 ? -3.229 -7.225 -13.088 1.00 96.94 101 MET A CA 1
ATOM 733 C C . MET A 1 101 ? -3.943 -8.035 -14.160 1.00 96.94 101 MET A C 1
ATOM 735 O O . MET A 1 101 ? -4.377 -9.164 -13.920 1.00 96.94 101 MET A O 1
ATOM 739 N N . ASP A 1 102 ? -4.027 -7.466 -15.357 1.00 95.69 102 ASP A N 1
ATOM 740 C CA . ASP A 1 102 ? -4.257 -8.242 -16.569 1.00 95.69 102 ASP A CA 1
ATOM 741 C C . ASP A 1 102 ? -2.933 -8.827 -17.103 1.00 95.69 102 ASP A C 1
ATOM 743 O O . ASP A 1 102 ? -1.868 -8.701 -16.491 1.00 95.69 102 ASP A O 1
ATOM 747 N N . ALA A 1 103 ? -2.999 -9.510 -18.247 1.00 96.25 103 ALA A N 1
ATOM 748 C CA . ALA A 1 103 ? -1.830 -10.146 -18.843 1.00 96.25 103 ALA A CA 1
ATOM 749 C C . ALA A 1 103 ? -0.759 -9.141 -19.309 1.00 96.25 103 ALA A C 1
ATOM 751 O O . ALA A 1 103 ? 0.428 -9.459 -19.250 1.00 96.25 103 ALA A O 1
ATOM 752 N N . GLU A 1 104 ? -1.159 -7.952 -19.769 1.00 96.75 104 GLU A N 1
ATOM 753 C CA . GLU A 1 104 ? -0.229 -6.919 -20.230 1.00 96.75 104 GLU A CA 1
ATOM 754 C C . GLU A 1 104 ? 0.483 -6.280 -19.037 1.00 96.75 104 GLU A C 1
ATOM 756 O O . GLU A 1 104 ? 1.714 -6.251 -18.992 1.00 96.75 104 GLU A O 1
ATOM 761 N N . LEU A 1 105 ? -0.278 -5.844 -18.031 1.00 96.56 105 LEU A N 1
ATOM 7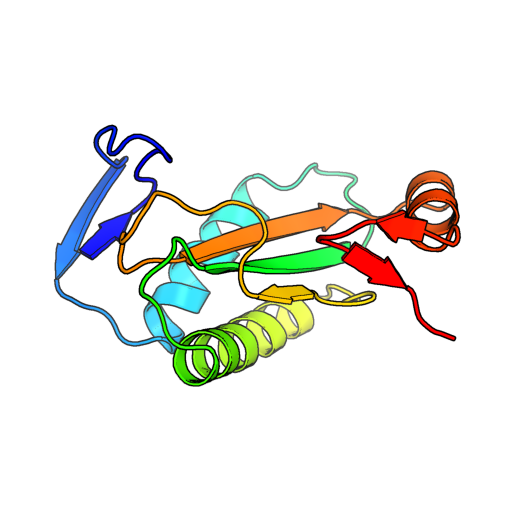62 C CA . LEU A 1 105 ? 0.258 -5.250 -16.812 1.00 96.56 105 LEU A CA 1
ATOM 763 C C . LEU A 1 105 ? 1.159 -6.226 -16.064 1.00 96.56 105 LEU A C 1
ATOM 765 O O . LEU A 1 105 ? 2.225 -5.820 -15.610 1.00 96.56 105 LEU A O 1
ATOM 769 N N . GLN A 1 106 ? 0.797 -7.511 -15.986 1.00 96.06 106 GLN A N 1
ATOM 770 C CA . GLN A 1 106 ? 1.667 -8.505 -15.361 1.00 96.06 106 GLN A CA 1
ATOM 771 C C . GLN A 1 106 ? 3.001 -8.635 -16.116 1.00 96.06 106 GLN A C 1
ATOM 773 O O . GLN A 1 106 ? 4.057 -8.642 -15.486 1.00 96.06 106 GLN A O 1
ATOM 778 N N . ALA A 1 107 ? 2.977 -8.675 -17.453 1.00 95.81 107 ALA A N 1
ATOM 779 C CA . ALA A 1 107 ? 4.198 -8.755 -18.256 1.00 95.81 107 ALA A CA 1
ATOM 780 C C . ALA A 1 107 ? 5.093 -7.514 -18.092 1.00 95.81 107 ALA A C 1
ATOM 782 O O . ALA A 1 107 ? 6.314 -7.645 -18.006 1.00 95.81 107 ALA A O 1
ATOM 783 N N . LEU A 1 108 ? 4.499 -6.319 -18.010 1.00 96.25 108 LEU A N 1
ATOM 784 C CA . LEU A 1 108 ? 5.226 -5.072 -17.755 1.00 96.25 108 LEU A CA 1
ATOM 785 C C . LEU A 1 108 ? 5.793 -5.018 -16.331 1.00 96.25 108 LEU A C 1
ATOM 787 O O . LEU A 1 108 ? 6.926 -4.586 -16.141 1.00 96.25 108 LEU A O 1
ATOM 791 N N . TYR A 1 109 ? 5.032 -5.484 -15.341 1.00 95.12 109 TYR A N 1
ATOM 792 C CA . TYR A 1 109 ? 5.452 -5.518 -13.939 1.00 95.12 109 TYR A CA 1
ATOM 793 C C . TYR A 1 109 ? 6.612 -6.494 -13.697 1.00 95.12 109 TYR A C 1
ATOM 795 O O . TYR A 1 109 ? 7.430 -6.293 -12.802 1.00 95.12 109 TYR A O 1
ATOM 803 N N . ASP A 1 110 ? 6.690 -7.557 -14.498 1.00 94.50 110 ASP A N 1
ATOM 804 C CA . ASP A 1 110 ? 7.763 -8.549 -14.443 1.00 94.50 110 ASP A CA 1
ATOM 805 C C . ASP A 1 110 ? 9.024 -8.141 -15.200 1.00 94.50 110 ASP A C 1
ATOM 807 O O . ASP A 1 110 ? 10.045 -8.825 -15.091 1.00 94.50 110 ASP A O 1
ATOM 811 N N . TYR A 1 111 ? 8.970 -7.049 -15.964 1.00 95.31 111 TYR A N 1
ATOM 812 C CA . TYR A 1 111 ? 10.107 -6.608 -16.750 1.00 95.31 111 TYR A CA 1
ATOM 813 C C . TYR A 1 111 ? 11.258 -6.157 -15.831 1.00 95.31 111 TYR A C 1
ATOM 815 O O . TYR A 1 111 ? 11.024 -5.374 -14.906 1.00 95.31 111 TYR A O 1
ATOM 823 N N . PRO A 1 112 ? 12.504 -6.609 -16.076 1.00 94.88 112 PRO A N 1
ATOM 824 C CA . PRO A 1 112 ? 13.638 -6.238 -15.243 1.00 94.88 112 PRO A CA 1
ATOM 825 C C . PRO A 1 112 ? 13.829 -4.725 -15.155 1.00 94.88 112 PRO A C 1
ATOM 827 O O . PRO A 1 112 ? 13.841 -4.017 -16.165 1.00 94.88 112 PRO A O 1
ATOM 830 N N . VAL A 1 113 ? 14.034 -4.238 -13.936 1.00 94.94 113 VAL A N 1
ATOM 831 C CA . VAL A 1 113 ? 14.277 -2.826 -13.649 1.00 94.94 113 VAL A CA 1
ATOM 832 C C . VAL A 1 113 ? 15.434 -2.686 -12.674 1.00 94.94 113 VAL A C 1
ATOM 834 O O . VAL A 1 113 ? 15.541 -3.438 -11.707 1.00 94.94 113 VAL A O 1
ATOM 837 N N . GLU A 1 114 ? 16.294 -1.708 -12.939 1.00 96.19 114 GLU A N 1
ATOM 838 C CA . GLU A 1 114 ? 17.418 -1.333 -12.089 1.00 96.19 114 GLU A CA 1
ATOM 839 C C . GLU A 1 114 ? 17.406 0.187 -11.920 1.00 96.19 114 GLU A C 1
ATOM 841 O O . GLU A 1 114 ? 17.781 0.945 -12.816 1.00 96.19 114 GLU A O 1
ATOM 846 N N . THR A 1 115 ? 16.916 0.646 -10.770 1.00 95.50 115 THR A N 1
ATOM 847 C CA . THR A 1 115 ? 16.876 2.067 -10.413 1.00 95.50 115 THR A CA 1
ATOM 848 C C . THR A 1 115 ? 17.303 2.254 -8.959 1.00 95.50 115 THR A C 1
ATOM 850 O O . THR A 1 115 ? 17.191 1.317 -8.169 1.00 95.50 115 THR A O 1
ATOM 853 N N . PRO A 1 116 ? 17.740 3.460 -8.547 1.00 95.44 116 PRO A N 1
ATOM 854 C CA . PRO A 1 116 ? 18.165 3.705 -7.165 1.00 95.44 116 PRO A CA 1
ATOM 855 C C . PRO A 1 116 ? 17.119 3.360 -6.095 1.00 95.44 116 PRO A C 1
ATOM 857 O O . PRO A 1 116 ? 17.484 3.099 -4.952 1.00 95.44 116 PRO A O 1
ATOM 860 N N . SER A 1 117 ? 15.834 3.384 -6.455 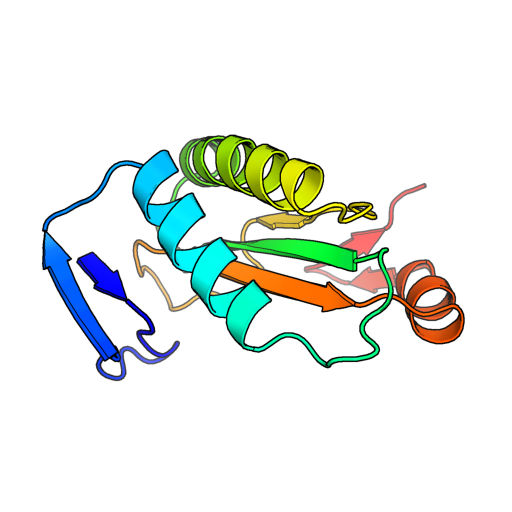1.00 91.69 117 SER A N 1
ATOM 861 C CA . SER A 1 117 ? 14.713 3.204 -5.527 1.00 91.69 117 SER A CA 1
ATOM 862 C C . SER A 1 117 ? 13.921 1.917 -5.764 1.00 91.69 117 SER A C 1
ATOM 864 O O . SER A 1 117 ? 13.044 1.598 -4.966 1.00 91.69 117 SER A O 1
ATOM 866 N N . PHE A 1 118 ? 14.203 1.179 -6.840 1.00 92.62 118 PHE A N 1
ATOM 867 C CA . PHE A 1 118 ? 13.523 -0.073 -7.153 1.00 92.62 118 PHE A CA 1
ATOM 868 C C . PHE A 1 118 ? 14.365 -0.928 -8.104 1.00 92.62 118 PHE A C 1
ATOM 870 O O . PHE A 1 118 ? 14.635 -0.523 -9.240 1.00 92.62 118 PHE A O 1
ATOM 877 N N . THR A 1 119 ? 14.742 -2.117 -7.636 1.00 92.94 119 THR A N 1
ATOM 878 C CA . THR A 1 119 ? 15.434 -3.125 -8.440 1.00 92.94 119 THR A CA 1
ATOM 879 C C . THR A 1 119 ? 14.766 -4.476 -8.249 1.00 92.94 119 THR A C 1
ATOM 881 O O . THR A 1 119 ? 14.569 -4.925 -7.119 1.00 92.94 119 THR A O 1
ATOM 884 N N . THR A 1 120 ? 14.439 -5.137 -9.353 1.00 88.38 120 THR A N 1
ATOM 885 C CA . THR A 1 120 ? 13.958 -6.521 -9.356 1.00 88.38 120 THR A CA 1
ATOM 886 C C . THR A 1 120 ? 15.168 -7.443 -9.485 1.00 88.38 120 THR A C 1
ATOM 888 O O . THR A 1 120 ? 15.643 -7.683 -10.593 1.00 88.38 120 THR A O 1
ATOM 891 N N . TRP A 1 121 ? 15.718 -7.900 -8.358 1.00 66.94 121 TRP A N 1
ATOM 892 C CA . TRP A 1 121 ? 16.780 -8.913 -8.354 1.00 66.94 121 TRP A CA 1
ATOM 893 C C . TRP A 1 121 ? 16.172 -10.294 -8.652 1.00 66.94 121 TRP A C 1
ATOM 895 O O . TRP A 1 121 ? 15.119 -10.613 -8.095 1.00 66.94 121 TRP A O 1
ATOM 905 N N . GLU A 1 122 ? 16.807 -11.073 -9.536 1.00 56.84 122 GLU A N 1
ATOM 906 C CA . GLU A 1 122 ? 16.468 -12.491 -9.774 1.00 56.84 122 GLU A CA 1
ATOM 907 C C . GLU A 1 122 ? 16.819 -13.382 -8.574 1.00 56.84 122 GLU A C 1
ATOM 909 O O . GLU A 1 122 ? 17.903 -13.181 -7.974 1.00 56.84 122 GLU A O 1
#

Sequence (122 aa):
MELGMGIHGEPGIETGDMASASEIAKLLVDKVLSDAPSDAPSRASVMINGLGATKYEEMFVLYGSVHKLLQAAGIDIYKPLVGEFATSLNMAGCSLTVSWMDAELQALYDYPVETPSFTTWE

Radius of gyration: 14.87 Å; Cα contacts (8 Å, |Δi|>4): 185; chains: 1; bounding box: 35×32×38 Å

Solvent-accessible surface area (backbone atoms only — not comparable to full-atom values): 7113 Å² total; per-residue (Å²): 73,66,44,74,50,42,76,87,70,44,79,38,87,46,76,53,73,84,71,52,52,59,56,48,23,48,55,51,49,53,53,55,61,72,71,50,62,96,80,58,52,54,33,26,34,40,34,42,30,23,18,55,54,49,53,70,69,58,53,50,56,26,44,60,38,36,51,55,53,42,47,75,71,60,39,46,78,42,86,68,44,80,48,76,83,68,58,36,75,70,36,74,43,70,48,82,47,79,46,67,35,52,76,65,56,46,55,61,71,68,49,83,43,84,49,102,87,53,63,65,79,132

Nearest PDB structures (foldseek):
  1oi3-assembly1_A  TM=9.311E-01  e=1.475E-09  Escherichia coli
  1uoe-assembly1_B  TM=9.378E-01  e=2.871E-09  Escherichia coli
  3ct4-assembly1_A  TM=9.443E-01  e=3.507E-09  Lactococcus lactis subsp. lactis
  3pno-assembly2_D  TM=9.276E-01  e=6.827E-09  Escherichia coli K-12
  3pnm-assembly1_B  TM=9.270E-01  e=2.421E-08  Escherichia coli K-12